Protein AF-G4U2H9-F1 (afdb_monomer_lite)

Secondary structure (DSSP, 8-state):
--B-TTT--B-S------SSHHHHHHHHHHTTTSEETTEE------S---TTTTB--STTSS-HHHHT--S-BGGGTBS-HHHHHHHHHHHHHHHHHHHHHHHTSTT-S----SGGG---S------PPPS--S--

InterPro domains:
  IPR012677 Nucleotide-binding alpha-beta plait domain superfamily [G3DSA:3.30.70.330] (1-86)
  IPR027157 Nuclear cap-binding protein subunit 2 [PTHR18847] (1-101)
  IPR035979 RNA-binding domain superfamily [SSF54928] (3-80)

pLDDT: mean 82.71, std 19.64, range [39.31, 98.31]

Sequence (136 aa):
MGLDRNTRTPCGFCFVEYYSHAEALACMKYISGTKLDERIIRCDLDAGYKDGRQFGRGRSGGQVRDEHRQDYDAGRGGWGAQAQIQQENERRKNREQLYSDAQDVPGAVAGGGGDWKEGTGEQSRKRQRSPDDEGG

Foldseek 3Di:
DAAFQPPRHDQPDDDDDDPDPVVLVVCQVPVQQDDDPNDRHHDDDDPDDDPPPSWAPPPRRHPVVQQPAQAFDVVRVGHRVVVVVVVVVVVVVVVVVVVVVLVPDVPSPPPVPPPVPDDDDDDPPDVDDDPPPDDD

Structure (mmCIF, N/CA/C/O backbone):
data_AF-G4U2H9-F1
#
_entry.id   AF-G4U2H9-F1
#
loop_
_atom_site.group_PDB
_atom_site.id
_atom_site.type_symbol
_atom_site.label_atom_id
_atom_site.label_alt_id
_atom_site.label_comp_id
_atom_site.label_asym_id
_atom_site.label_entity_id
_atom_site.label_seq_id
_atom_site.pdbx_PDB_ins_code
_atom_site.Cartn_x
_atom_site.Cartn_y
_atom_site.Cartn_z
_atom_site.occupancy
_atom_site.B_iso_or_equiv
_atom_site.auth_seq_id
_atom_site.auth_comp_id
_atom_site.auth_asym_id
_atom_site.auth_atom_id
_atom_site.pdbx_PDB_model_num
ATOM 1 N N . MET A 1 1 ? -11.464 -2.487 -2.035 1.00 88.94 1 MET A N 1
ATOM 2 C CA . MET A 1 1 ? -10.010 -2.786 -2.085 1.00 88.94 1 MET A CA 1
ATOM 3 C C . MET A 1 1 ? -9.281 -1.678 -2.835 1.00 88.94 1 MET A C 1
ATOM 5 O O . MET A 1 1 ? -9.924 -1.006 -3.631 1.00 88.94 1 MET A O 1
ATOM 9 N N . GLY A 1 2 ? -7.990 -1.468 -2.568 1.00 95.88 2 GLY A N 1
ATOM 10 C CA . GLY A 1 2 ? -7.148 -0.516 -3.296 1.00 95.88 2 GLY A CA 1
ATOM 11 C C . GLY A 1 2 ? -6.585 -1.132 -4.578 1.00 95.88 2 GLY A C 1
ATOM 12 O O . GLY A 1 2 ? -6.079 -2.255 -4.560 1.00 95.88 2 GLY A O 1
ATOM 13 N N . LEU A 1 3 ? -6.690 -0.412 -5.689 1.00 97.38 3 LEU A N 1
ATOM 14 C CA . LEU A 1 3 ? -6.433 -0.889 -7.046 1.00 97.38 3 LEU A CA 1
ATOM 15 C C . LEU A 1 3 ? -5.411 -0.009 -7.759 1.00 97.38 3 LEU A C 1
ATOM 17 O O . LEU A 1 3 ? -5.349 1.195 -7.535 1.00 97.38 3 LEU A O 1
ATOM 21 N N . ASP A 1 4 ? -4.635 -0.600 -8.652 1.00 96.62 4 ASP A N 1
ATOM 22 C CA . ASP A 1 4 ? -3.834 0.138 -9.618 1.00 96.62 4 ASP A CA 1
ATOM 23 C C . ASP A 1 4 ? -4.758 0.928 -10.560 1.00 96.62 4 ASP A C 1
ATOM 25 O O . ASP A 1 4 ? -5.770 0.408 -11.042 1.00 96.62 4 ASP A O 1
ATOM 29 N N . ARG A 1 5 ? -4.434 2.200 -10.814 1.00 97.19 5 ARG A N 1
ATOM 30 C CA . ARG A 1 5 ? -5.244 3.080 -11.672 1.00 97.19 5 ARG A CA 1
ATOM 31 C C . ARG A 1 5 ? -5.350 2.583 -13.119 1.00 97.19 5 ARG A C 1
ATOM 33 O O . ARG A 1 5 ? -6.371 2.821 -13.764 1.00 97.19 5 ARG A O 1
ATOM 40 N N . ASN A 1 6 ? -4.306 1.938 -13.626 1.00 95.56 6 ASN A N 1
ATOM 41 C CA . ASN A 1 6 ? -4.155 1.558 -15.024 1.00 95.56 6 ASN A CA 1
ATOM 42 C C . ASN A 1 6 ? -4.640 0.125 -15.254 1.0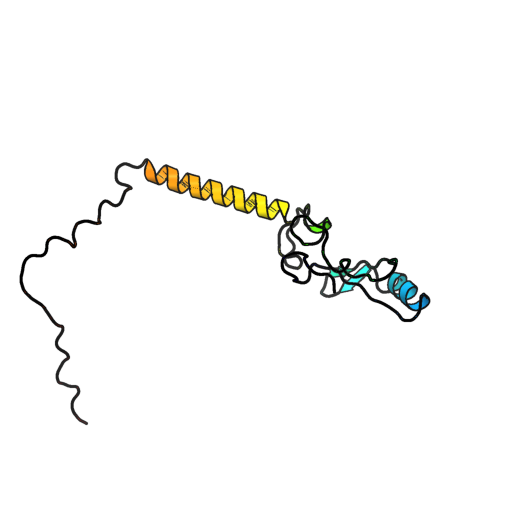0 95.56 6 ASN A C 1
ATOM 44 O O . ASN A 1 6 ? -5.495 -0.110 -16.106 1.00 95.56 6 ASN A O 1
ATOM 48 N N . THR A 1 7 ? -4.129 -0.831 -14.477 1.00 95.25 7 THR A N 1
ATOM 49 C CA . THR A 1 7 ? -4.422 -2.263 -14.668 1.00 95.25 7 THR A CA 1
ATOM 50 C C . THR A 1 7 ? -5.645 -2.736 -13.890 1.00 95.25 7 THR A C 1
ATOM 52 O O . THR A 1 7 ? -6.150 -3.827 -14.150 1.00 95.25 7 THR A O 1
ATOM 55 N N . ARG A 1 8 ? -6.133 -1.938 -12.928 1.00 95.50 8 ARG A N 1
ATOM 56 C CA . ARG A 1 8 ? -7.226 -2.297 -12.006 1.00 95.50 8 ARG A CA 1
ATOM 57 C C . ARG A 1 8 ? -6.952 -3.563 -11.184 1.00 95.50 8 ARG A C 1
ATOM 59 O O . ARG A 1 8 ? -7.885 -4.177 -10.672 1.00 95.50 8 ARG A O 1
ATOM 66 N N . THR A 1 9 ? -5.687 -3.943 -11.017 1.00 95.50 9 THR A N 1
ATOM 67 C CA . THR A 1 9 ? -5.276 -5.051 -10.142 1.00 95.50 9 THR A CA 1
ATOM 68 C C . THR A 1 9 ? -5.064 -4.561 -8.706 1.00 95.50 9 THR A C 1
ATOM 70 O O . THR A 1 9 ? -4.777 -3.380 -8.511 1.00 95.50 9 THR A O 1
ATOM 73 N N . PRO A 1 10 ? -5.174 -5.418 -7.674 1.00 96.25 10 PRO A N 1
ATOM 74 C CA . PRO A 1 10 ? -4.866 -5.025 -6.297 1.00 96.25 10 PRO A CA 1
ATOM 75 C C . PRO A 1 10 ? -3.449 -4.448 -6.162 1.00 96.25 10 PRO A C 1
ATOM 77 O O . PRO A 1 10 ? -2.504 -5.017 -6.701 1.00 96.25 10 PRO A O 1
ATOM 80 N N . CYS A 1 11 ? -3.290 -3.337 -5.433 1.00 95.19 11 CYS A N 1
ATOM 81 C CA . CYS A 1 11 ? -1.994 -2.649 -5.287 1.00 95.19 11 CYS A CA 1
ATOM 82 C C . CYS A 1 11 ? -1.574 -2.411 -3.822 1.00 95.19 11 CYS A C 1
ATOM 84 O O . CYS A 1 11 ? -0.980 -1.393 -3.481 1.00 95.19 11 CYS A O 1
ATOM 86 N N . GLY A 1 12 ? -1.889 -3.348 -2.922 1.00 95.06 12 GLY A N 1
ATOM 87 C CA . GLY A 1 12 ? -1.282 -3.375 -1.583 1.00 95.06 12 GLY A CA 1
ATOM 88 C C . GLY A 1 12 ? -1.867 -2.400 -0.552 1.00 95.06 12 GLY A C 1
ATOM 89 O O . GLY A 1 12 ? -1.187 -2.064 0.419 1.00 95.06 12 GLY A O 1
ATOM 90 N N . PHE A 1 13 ? -3.118 -1.958 -0.729 1.00 97.00 13 PHE A N 1
ATOM 91 C CA . PHE A 1 13 ? -3.925 -1.350 0.338 1.00 97.00 13 PHE A CA 1
ATOM 92 C C . PHE A 1 13 ? -5.412 -1.657 0.192 1.00 97.00 13 PHE A C 1
ATOM 94 O O . PHE A 1 13 ? -5.877 -2.150 -0.835 1.00 97.00 13 PHE A O 1
ATOM 101 N N . CYS A 1 14 ? -6.181 -1.324 1.223 1.00 96.94 14 CYS A N 1
ATOM 102 C CA . CYS A 1 14 ? -7.634 -1.345 1.192 1.00 96.94 14 CYS A CA 1
ATOM 103 C C . CYS A 1 14 ? -8.212 -0.273 2.124 1.00 96.94 14 CYS A C 1
ATOM 105 O O . CYS A 1 14 ? -7.484 0.357 2.887 1.00 96.94 14 CYS A O 1
ATOM 107 N N . PHE A 1 15 ? -9.525 -0.081 2.029 1.00 96.75 15 PHE A N 1
ATOM 108 C CA . PHE A 1 15 ? -10.318 0.633 3.021 1.00 96.75 15 PHE A CA 1
ATOM 109 C C . PHE A 1 15 ? -11.170 -0.396 3.755 1.00 96.75 15 PHE A C 1
ATOM 111 O O . PHE A 1 15 ? -11.679 -1.323 3.118 1.00 96.75 15 PHE A O 1
ATOM 118 N N . VAL A 1 16 ? -11.316 -0.215 5.064 1.00 96.88 16 VAL A N 1
ATOM 119 C CA . VAL A 1 16 ? -12.201 -1.002 5.922 1.00 96.88 16 VAL A CA 1
ATOM 120 C C . VAL A 1 16 ? -13.092 -0.011 6.655 1.00 96.88 16 VAL A C 1
ATOM 122 O O . VAL A 1 16 ? -12.589 0.911 7.294 1.00 96.88 16 VAL A O 1
ATOM 125 N N . GLU A 1 17 ? -14.401 -0.177 6.518 1.00 96.56 17 GLU A N 1
ATOM 126 C CA . GLU A 1 17 ? -15.402 0.669 7.161 1.00 96.56 17 GLU A CA 1
ATOM 127 C C . GLU A 1 17 ? -16.068 -0.124 8.286 1.00 96.56 17 GLU A C 1
ATOM 129 O O . GLU A 1 17 ? -16.531 -1.245 8.077 1.00 96.56 17 GLU A O 1
ATOM 134 N N . TYR A 1 18 ? -16.065 0.454 9.484 1.00 97.56 18 TYR A N 1
ATOM 135 C CA . TYR A 1 18 ? -16.733 -0.092 10.662 1.00 97.56 18 TYR A CA 1
ATOM 136 C C . TYR A 1 18 ? -18.009 0.702 10.935 1.00 97.56 18 TYR A C 1
ATOM 138 O O . TYR A 1 18 ? -18.092 1.881 10.592 1.00 97.56 18 TYR A O 1
ATOM 146 N N . TYR A 1 19 ? -18.983 0.075 11.596 1.00 97.50 19 TYR A N 1
ATOM 147 C CA . TYR A 1 19 ? -20.238 0.739 11.951 1.00 97.50 19 TYR A CA 1
ATOM 148 C C . TYR A 1 19 ? -20.036 1.823 13.011 1.00 97.50 19 TYR A C 1
ATOM 150 O O . TYR A 1 19 ? -20.709 2.853 12.979 1.00 97.50 19 TYR A O 1
ATOM 158 N N . SER A 1 20 ? -19.112 1.608 13.950 1.00 97.69 20 SER A N 1
ATOM 159 C CA . SER A 1 20 ? -18.827 2.559 15.020 1.00 97.69 20 SER A CA 1
ATOM 160 C C . SER A 1 20 ? -17.386 3.067 14.994 1.00 97.69 20 SER A C 1
ATOM 162 O O . SER A 1 20 ? -16.433 2.362 14.655 1.00 97.69 20 SER A O 1
ATOM 164 N N . HIS A 1 21 ? -17.204 4.310 15.443 1.00 95.88 21 HIS A N 1
ATOM 165 C CA . HIS A 1 21 ? -15.871 4.893 15.599 1.00 95.88 21 HIS A CA 1
ATOM 166 C C . HIS A 1 21 ? -15.015 4.128 16.625 1.00 95.88 21 HIS A C 1
ATOM 168 O O . HIS A 1 21 ? -13.804 4.001 16.454 1.00 95.88 21 HIS A O 1
ATOM 174 N N . ALA A 1 22 ? -15.642 3.571 17.667 1.00 98.06 22 ALA A N 1
ATOM 175 C CA . ALA A 1 22 ? -14.957 2.788 18.691 1.00 98.06 22 ALA A CA 1
ATOM 176 C C . ALA A 1 22 ? -14.301 1.519 18.115 1.00 98.06 22 ALA A C 1
ATOM 178 O O . ALA A 1 22 ? -13.170 1.199 18.480 1.00 98.06 22 ALA A O 1
ATOM 179 N N . GLU A 1 23 ? -14.961 0.835 17.177 1.00 97.56 23 GLU A N 1
ATOM 180 C CA . GLU A 1 23 ? -14.396 -0.331 16.481 1.00 97.56 23 GLU A CA 1
ATOM 181 C C . GLU A 1 23 ? -13.209 0.056 15.590 1.00 97.56 23 GLU A C 1
ATOM 183 O O . GLU A 1 23 ? -12.186 -0.631 15.591 1.00 97.56 23 GLU A O 1
ATOM 188 N N . ALA A 1 24 ? -13.292 1.192 14.888 1.00 96.94 24 ALA A N 1
ATOM 189 C CA . ALA A 1 24 ? -12.175 1.700 14.091 1.00 96.94 24 ALA A CA 1
ATOM 190 C C . ALA A 1 24 ? -10.946 2.017 14.967 1.00 96.94 24 ALA A C 1
ATOM 192 O O . ALA A 1 24 ? -9.818 1.663 14.615 1.00 96.94 24 ALA A O 1
ATOM 193 N N . LEU A 1 25 ? -11.152 2.616 16.147 1.00 97.50 25 LEU A N 1
ATOM 194 C CA . LEU A 1 25 ? -10.084 2.847 17.128 1.00 97.50 25 LEU A CA 1
ATOM 195 C C . LEU A 1 25 ? -9.518 1.539 17.697 1.00 97.50 25 LEU A C 1
ATOM 197 O O . LEU A 1 25 ? -8.308 1.428 17.903 1.00 97.50 25 LEU A O 1
ATOM 201 N N . ALA A 1 26 ? -10.363 0.532 17.926 1.00 97.69 26 ALA A N 1
ATOM 202 C CA . ALA A 1 26 ? -9.909 -0.789 18.349 1.00 97.69 26 ALA A CA 1
ATOM 203 C C . ALA A 1 26 ? -9.032 -1.452 17.273 1.00 97.69 26 ALA A C 1
ATOM 205 O O . ALA A 1 26 ? -7.975 -1.991 17.599 1.00 97.69 26 ALA A O 1
ATOM 206 N N . CYS A 1 27 ? -9.400 -1.344 15.992 1.00 97.44 27 CYS A N 1
ATOM 207 C CA . CYS A 1 27 ? -8.585 -1.831 14.876 1.00 97.44 27 CYS A CA 1
ATOM 208 C C . CYS A 1 27 ? -7.200 -1.161 14.852 1.00 97.44 27 CYS A C 1
ATOM 210 O O . CYS A 1 27 ? -6.174 -1.844 14.809 1.00 97.44 27 CYS A O 1
ATOM 212 N N . MET A 1 28 ? -7.150 0.166 15.008 1.00 96.50 28 MET A N 1
ATOM 213 C CA . MET A 1 28 ? -5.888 0.909 15.122 1.00 96.50 28 MET A CA 1
ATOM 214 C C . MET A 1 28 ? -5.002 0.404 16.268 1.00 96.50 28 MET A C 1
ATOM 216 O O . MET A 1 28 ? -3.787 0.324 16.105 1.00 96.50 28 MET A O 1
ATOM 220 N N . LYS A 1 29 ? -5.598 0.067 17.418 1.00 97.31 29 LYS A N 1
ATOM 221 C CA . LYS A 1 29 ? -4.870 -0.341 18.626 1.00 97.31 29 LYS A CA 1
ATOM 222 C C . LYS A 1 29 ? -4.407 -1.798 18.605 1.00 97.31 29 LYS A C 1
ATOM 224 O O . LYS A 1 29 ? -3.330 -2.088 19.115 1.00 97.31 29 LYS A O 1
ATOM 229 N N . TYR A 1 30 ? -5.235 -2.704 18.090 1.00 97.75 30 TYR A N 1
ATOM 230 C CA . TYR A 1 30 ? -5.035 -4.147 18.255 1.00 97.75 30 TYR A CA 1
ATOM 231 C C . TYR A 1 30 ? -4.661 -4.877 16.963 1.00 97.75 30 TYR A C 1
ATOM 233 O O . TYR A 1 30 ? -4.073 -5.950 17.039 1.00 97.75 30 TYR A O 1
ATOM 241 N N . ILE A 1 31 ? -4.990 -4.322 15.792 1.00 97.81 31 ILE A N 1
ATOM 242 C CA . ILE A 1 31 ? -4.740 -4.960 14.490 1.00 97.81 31 ILE A CA 1
ATOM 243 C C . ILE A 1 31 ? -3.551 -4.318 13.770 1.00 97.81 31 ILE A C 1
ATOM 245 O O . ILE A 1 31 ? -2.763 -5.021 13.135 1.00 97.81 31 ILE A O 1
ATOM 249 N N . SER A 1 32 ? -3.371 -2.999 13.883 1.00 97.50 32 SER A N 1
ATOM 250 C CA . SER A 1 32 ? -2.198 -2.328 13.312 1.00 97.50 32 SER A CA 1
ATOM 251 C C . SER A 1 32 ? -0.907 -2.899 13.910 1.00 97.50 32 SER A C 1
ATOM 253 O O . SER A 1 32 ? -0.796 -3.069 15.121 1.00 97.50 32 SER A O 1
ATOM 255 N N . GLY A 1 33 ? 0.073 -3.219 13.065 1.00 97.00 33 GLY A N 1
ATOM 256 C CA . GLY A 1 33 ? 1.325 -3.858 13.478 1.00 97.00 33 GLY A CA 1
ATOM 257 C C . GLY A 1 33 ? 1.265 -5.385 13.594 1.00 97.00 33 GLY A C 1
ATOM 258 O O . GLY A 1 33 ? 2.302 -6.006 13.823 1.00 97.00 33 GLY A O 1
ATOM 259 N N . THR A 1 34 ? 0.100 -6.012 13.405 1.00 98.31 34 THR A N 1
ATOM 260 C CA . THR A 1 34 ? -0.009 -7.478 13.322 1.00 98.31 34 THR A CA 1
ATOM 261 C C . THR A 1 34 ? 0.335 -7.995 11.922 1.00 98.31 34 THR A C 1
ATOM 263 O O . THR A 1 34 ? 0.536 -7.217 10.984 1.00 98.31 34 THR A O 1
ATOM 266 N N . LYS A 1 35 ? 0.440 -9.322 11.781 1.00 97.50 35 LYS A N 1
ATOM 267 C CA . LYS A 1 35 ? 0.719 -9.984 10.505 1.00 97.50 35 LYS A CA 1
ATOM 268 C C . LYS A 1 35 ? -0.565 -10.361 9.766 1.00 97.50 35 LYS A C 1
ATOM 270 O O . LYS A 1 35 ? -1.450 -10.980 10.346 1.00 97.50 35 LYS A O 1
ATOM 275 N N . LEU A 1 36 ? -0.588 -10.084 8.467 1.00 96.19 36 LEU A N 1
ATOM 276 C CA . LEU A 1 36 ? -1.535 -10.625 7.494 1.00 96.19 36 LEU A CA 1
ATOM 277 C C . LEU A 1 36 ? -0.730 -11.158 6.305 1.00 96.19 36 LEU A C 1
ATOM 279 O O . LEU A 1 36 ? 0.098 -10.426 5.765 1.00 96.19 36 LEU A O 1
ATOM 283 N N . ASP A 1 37 ? -0.928 -12.425 5.939 1.00 95.56 37 ASP A N 1
ATOM 284 C CA . ASP A 1 37 ? -0.136 -13.130 4.915 1.00 95.56 37 ASP A CA 1
ATOM 285 C C . ASP A 1 37 ? 1.383 -12.970 5.114 1.00 95.56 37 ASP A C 1
ATOM 287 O O . ASP A 1 37 ? 2.122 -12.634 4.192 1.00 95.56 37 ASP A O 1
ATOM 291 N N . GLU A 1 38 ? 1.850 -13.153 6.355 1.00 95.56 38 GLU A N 1
ATOM 292 C CA . GLU A 1 38 ? 3.245 -12.957 6.787 1.00 95.56 38 GLU A CA 1
ATOM 293 C C . GLU A 1 38 ?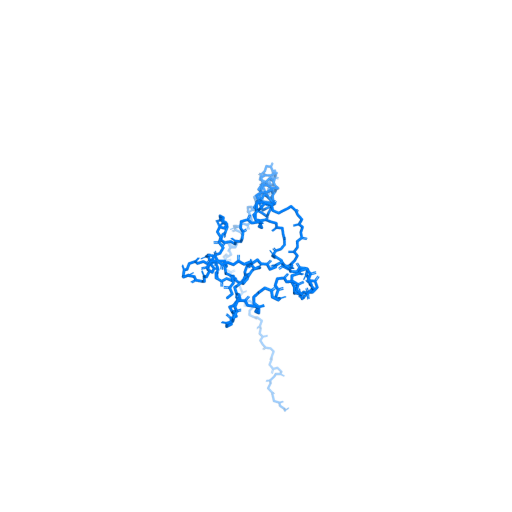 3.792 -11.524 6.705 1.00 95.56 38 GLU A C 1
ATOM 295 O O . GLU A 1 38 ? 4.977 -11.285 6.952 1.00 95.56 38 GLU A O 1
ATOM 300 N N . ARG A 1 39 ? 2.935 -10.533 6.446 1.00 94.50 39 ARG A N 1
ATOM 301 C CA . ARG A 1 39 ? 3.333 -9.129 6.314 1.00 94.50 39 ARG A CA 1
ATOM 302 C C . ARG A 1 39 ? 2.786 -8.297 7.452 1.00 94.50 39 ARG A C 1
ATOM 304 O O . ARG A 1 39 ? 1.609 -8.382 7.780 1.00 94.50 39 ARG A O 1
ATOM 311 N N . ILE A 1 40 ? 3.630 -7.436 8.011 1.00 96.38 40 ILE A N 1
ATOM 312 C CA . ILE A 1 40 ? 3.185 -6.457 9.001 1.00 96.38 40 ILE A CA 1
ATOM 313 C C . ILE A 1 40 ? 2.318 -5.410 8.304 1.00 96.38 40 ILE A C 1
ATOM 315 O O . ILE A 1 40 ? 2.790 -4.700 7.410 1.00 96.38 40 ILE A O 1
ATOM 319 N N . ILE A 1 41 ? 1.051 -5.321 8.705 1.00 97.06 41 ILE A N 1
ATOM 320 C CA . ILE A 1 41 ? 0.115 -4.327 8.177 1.00 97.06 41 ILE A CA 1
ATOM 321 C C . ILE A 1 41 ? 0.113 -3.071 9.042 1.00 97.06 41 ILE A C 1
ATOM 323 O O . ILE A 1 41 ? 0.351 -3.113 10.247 1.00 97.06 41 ILE A O 1
ATOM 327 N N . ARG A 1 42 ? -0.185 -1.934 8.416 1.00 97.31 42 ARG A N 1
ATOM 328 C CA . 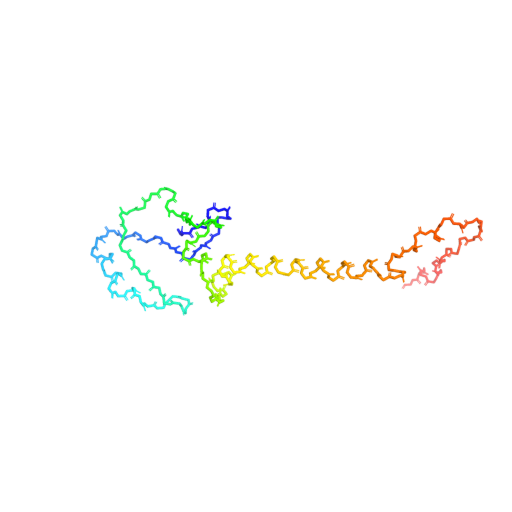ARG A 1 42 ? -0.418 -0.662 9.098 1.00 97.31 42 ARG A CA 1
ATOM 329 C C . ARG A 1 42 ? -1.841 -0.215 8.807 1.00 97.31 42 ARG A C 1
ATOM 331 O O . ARG A 1 42 ? -2.235 -0.154 7.645 1.00 97.31 42 ARG A O 1
ATOM 338 N N . CYS A 1 43 ? -2.568 0.129 9.858 1.00 97.25 43 CYS A N 1
ATOM 339 C CA . CYS A 1 43 ? -3.873 0.765 9.767 1.00 97.25 43 CYS A CA 1
ATOM 340 C C . CYS A 1 43 ? -3.729 2.258 10.076 1.00 97.25 43 CYS A C 1
ATOM 342 O O . CYS A 1 43 ? -2.922 2.631 10.927 1.00 97.25 43 CYS A O 1
ATOM 344 N N . ASP A 1 44 ? -4.526 3.086 9.401 1.00 96.69 44 ASP A N 1
ATOM 345 C CA . ASP A 1 44 ? -4.676 4.515 9.675 1.00 96.69 44 ASP A CA 1
ATOM 346 C C . ASP A 1 44 ? -6.155 4.901 9.610 1.00 96.69 44 ASP A C 1
ATOM 348 O O . ASP A 1 44 ? -6.922 4.310 8.846 1.00 96.69 44 ASP A O 1
ATOM 352 N N . LEU A 1 45 ? -6.544 5.914 10.389 1.00 96.25 45 LEU A N 1
ATOM 353 C CA . LEU A 1 45 ? -7.859 6.531 10.256 1.00 96.25 45 LEU A CA 1
ATOM 354 C C . LEU A 1 45 ? -7.913 7.381 8.991 1.00 96.25 45 LEU A C 1
ATOM 356 O O . LEU A 1 45 ? -6.959 8.074 8.637 1.00 96.25 45 LEU A O 1
ATOM 360 N N . ASP A 1 46 ? -9.067 7.356 8.345 1.00 96.25 46 ASP A N 1
ATOM 361 C CA . ASP A 1 46 ? -9.292 8.028 7.082 1.00 96.25 46 ASP A CA 1
ATOM 362 C C . ASP A 1 46 ? -10.600 8.826 7.113 1.00 96.25 46 ASP A C 1
ATOM 364 O O . ASP A 1 46 ? -11.544 8.462 7.809 1.00 96.25 46 ASP A O 1
ATOM 368 N N . ALA A 1 47 ? -10.666 9.915 6.343 1.00 93.56 47 ALA A N 1
ATOM 369 C CA . ALA A 1 47 ? -11.814 10.827 6.324 1.00 93.56 47 ALA A CA 1
ATOM 370 C C . ALA A 1 47 ? -13.085 10.245 5.660 1.00 93.56 47 ALA A C 1
ATOM 372 O O . ALA A 1 47 ? -14.087 10.949 5.549 1.00 93.56 47 ALA A O 1
ATOM 373 N N . GLY A 1 48 ? -13.040 8.993 5.193 1.00 93.31 48 GLY A N 1
ATOM 374 C CA . GLY A 1 48 ? -14.173 8.279 4.608 1.00 93.31 48 GLY A CA 1
ATOM 375 C C . GLY A 1 48 ? -14.024 8.042 3.107 1.00 93.31 48 GLY A C 1
ATOM 376 O O . GLY A 1 48 ? -13.424 8.838 2.371 1.00 93.31 48 GLY A O 1
ATOM 377 N N . TYR A 1 49 ? -14.559 6.915 2.639 1.00 94.44 49 TYR A N 1
ATOM 378 C CA . TYR A 1 49 ? -14.429 6.489 1.249 1.00 94.44 49 TYR A CA 1
ATOM 379 C C . TYR A 1 49 ? -15.125 7.458 0.280 1.00 94.44 49 TYR A C 1
ATOM 381 O O . TYR A 1 49 ? -16.208 7.976 0.543 1.00 94.44 49 TYR A O 1
ATOM 389 N N . LYS A 1 50 ? -14.479 7.699 -0.863 1.00 95.94 50 LYS A N 1
ATOM 390 C CA . LYS A 1 50 ? -15.039 8.422 -2.010 1.00 95.94 50 LYS A CA 1
ATOM 391 C C . LYS A 1 50 ? -14.531 7.769 -3.283 1.00 95.94 50 LYS A C 1
ATOM 393 O O . LYS A 1 50 ? -13.396 7.281 -3.303 1.00 95.94 50 LYS A O 1
ATOM 398 N N . ASP A 1 51 ? -15.339 7.815 -4.335 1.00 96.12 51 ASP A N 1
ATOM 399 C CA . ASP A 1 51 ? -14.923 7.289 -5.628 1.00 96.12 51 ASP A CA 1
ATOM 400 C C . ASP A 1 51 ? -13.637 7.976 -6.118 1.00 96.12 51 ASP A C 1
ATOM 402 O O . ASP A 1 51 ? -13.353 9.140 -5.818 1.00 96.12 51 ASP A O 1
ATOM 406 N N . GLY A 1 52 ? -12.796 7.200 -6.789 1.00 95.75 52 GLY A N 1
ATOM 407 C CA . GLY A 1 52 ? -11.439 7.572 -7.169 1.00 95.75 52 GLY A CA 1
ATOM 408 C C . GLY A 1 52 ? -10.382 7.333 -6.084 1.00 95.75 52 GLY A C 1
ATOM 409 O O . GLY A 1 52 ? -9.215 7.135 -6.421 1.00 95.75 52 GLY A O 1
ATOM 410 N N . ARG A 1 53 ? -10.737 7.281 -4.789 1.00 96.56 53 ARG A N 1
ATOM 411 C CA . ARG A 1 53 ? -9.751 7.048 -3.708 1.00 96.56 53 ARG A CA 1
ATOM 412 C C . ARG A 1 53 ? -9.270 5.602 -3.632 1.00 96.56 53 ARG A C 1
ATOM 414 O O . ARG A 1 53 ? -8.225 5.361 -3.031 1.00 96.56 53 ARG A O 1
ATOM 421 N N . GLN A 1 54 ? -9.993 4.668 -4.253 1.00 96.56 54 GLN A N 1
ATOM 422 C CA . GLN A 1 54 ? -9.560 3.282 -4.418 1.00 96.56 54 GLN A CA 1
ATOM 423 C C . GLN A 1 54 ? -8.333 3.149 -5.316 1.00 96.56 54 GLN A C 1
ATOM 425 O O . GLN A 1 54 ? -7.651 2.138 -5.211 1.00 96.56 54 GLN A O 1
ATOM 430 N N . PHE A 1 55 ? -8.040 4.122 -6.184 1.00 97.81 55 PHE A N 1
ATOM 431 C CA . PHE A 1 55 ? -6.928 4.003 -7.118 1.00 97.81 55 PHE A CA 1
ATOM 432 C C . PHE A 1 55 ? -5.609 4.493 -6.517 1.00 97.81 55 PHE A C 1
ATOM 434 O O . PHE A 1 55 ? -5.550 5.514 -5.822 1.00 97.81 55 PHE A O 1
ATOM 441 N N . GLY A 1 56 ? -4.537 3.764 -6.817 1.00 96.94 56 GLY A N 1
ATOM 442 C CA . GLY A 1 56 ? -3.169 4.194 -6.593 1.00 96.94 56 GLY A CA 1
ATOM 443 C C . GLY A 1 56 ? -2.891 5.544 -7.260 1.00 96.94 56 GLY A C 1
ATOM 444 O O . GLY A 1 56 ? -3.462 5.897 -8.293 1.00 96.94 56 GLY A O 1
ATOM 445 N N . ARG A 1 57 ? -2.041 6.345 -6.613 1.00 97.12 57 ARG A N 1
ATOM 446 C CA . ARG A 1 57 ? -1.684 7.704 -7.059 1.00 97.12 57 ARG A CA 1
ATOM 447 C C . ARG A 1 57 ? -0.293 7.776 -7.677 1.00 97.12 57 ARG A C 1
ATOM 449 O O . ARG A 1 57 ? 0.158 8.867 -8.014 1.00 97.12 57 ARG A O 1
ATOM 456 N N . GLY A 1 58 ? 0.388 6.639 -7.773 1.00 95.75 58 GLY A N 1
ATOM 457 C CA . GLY A 1 58 ? 1.708 6.583 -8.355 1.00 95.75 58 GLY A CA 1
ATOM 458 C C . GLY A 1 58 ? 1.678 6.789 -9.866 1.00 95.75 58 GLY A C 1
ATOM 459 O O . GLY A 1 58 ? 0.681 6.492 -10.525 1.00 95.75 58 GLY A O 1
ATOM 460 N N . ARG A 1 59 ? 2.780 7.279 -10.435 1.00 95.00 59 ARG A N 1
ATOM 461 C CA . ARG A 1 59 ? 2.950 7.509 -11.877 1.00 95.00 59 ARG A CA 1
ATOM 462 C C . ARG A 1 59 ? 2.738 6.240 -12.699 1.00 95.00 59 ARG A C 1
ATOM 464 O O . ARG A 1 59 ? 2.154 6.315 -13.774 1.00 95.00 59 ARG A O 1
ATOM 471 N N . SER A 1 60 ? 3.169 5.089 -12.182 1.00 93.56 60 SER A N 1
ATOM 472 C CA . SER A 1 60 ? 2.957 3.777 -12.807 1.00 93.56 60 SER A CA 1
ATOM 473 C C . SER A 1 60 ? 1.528 3.238 -12.657 1.00 93.56 60 SER A C 1
ATOM 475 O O . SER A 1 60 ? 1.188 2.262 -13.317 1.00 93.56 60 SER A O 1
ATOM 477 N N . GLY A 1 61 ? 0.687 3.880 -11.836 1.00 95.50 61 GLY A N 1
ATOM 478 C CA . GLY A 1 61 ? -0.687 3.471 -11.523 1.00 95.50 61 GLY A CA 1
ATOM 479 C C . GLY A 1 61 ? -0.867 2.955 -10.092 1.00 95.50 61 GLY A C 1
ATOM 480 O O . GLY A 1 61 ? -1.935 3.148 -9.505 1.00 95.50 61 GLY A O 1
ATOM 481 N N . GLY A 1 62 ? 0.176 2.358 -9.512 1.00 95.88 62 GLY A N 1
ATOM 482 C CA . GLY A 1 62 ? 0.153 1.743 -8.184 1.00 95.88 62 GLY A CA 1
ATOM 483 C C . GLY A 1 62 ? 0.284 2.738 -7.026 1.00 95.88 62 GLY A C 1
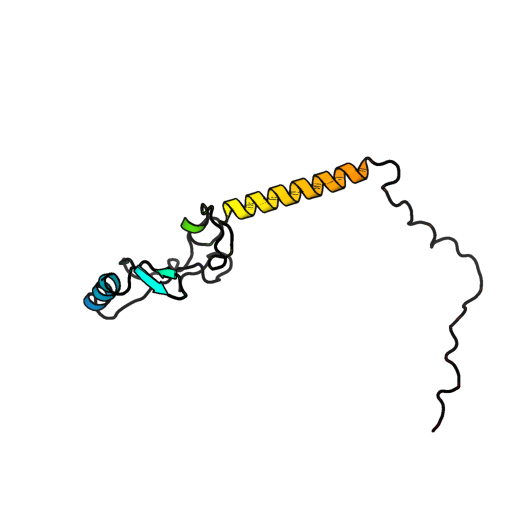ATOM 484 O O . GLY A 1 62 ? -0.035 3.926 -7.129 1.00 95.88 62 GLY A O 1
ATOM 485 N N . GLN A 1 63 ? 0.757 2.265 -5.872 1.00 95.75 63 GLN A N 1
ATOM 486 C CA . GLN A 1 63 ? 1.041 3.144 -4.736 1.00 95.75 63 GLN A CA 1
ATOM 487 C C . GLN A 1 63 ? 2.282 4.005 -4.986 1.00 95.75 63 GLN A C 1
ATOM 489 O O . GLN A 1 63 ? 3.316 3.503 -5.412 1.00 95.75 63 GLN A O 1
ATOM 494 N N . VAL A 1 64 ? 2.222 5.282 -4.594 1.00 95.50 64 VAL A N 1
ATOM 495 C CA . VAL A 1 64 ? 3.369 6.216 -4.658 1.00 95.50 64 VAL A CA 1
ATOM 496 C C . VAL A 1 64 ? 4.582 5.675 -3.889 1.00 95.50 64 VAL A C 1
ATOM 498 O O . VAL A 1 64 ? 5.725 5.859 -4.303 1.00 95.50 64 VAL A O 1
ATOM 501 N N . ARG A 1 65 ? 4.337 4.968 -2.777 1.00 93.06 65 ARG A N 1
ATOM 502 C CA . ARG A 1 65 ? 5.383 4.337 -1.962 1.00 93.06 65 ARG A CA 1
ATOM 503 C C . ARG A 1 65 ? 6.181 3.288 -2.743 1.00 93.06 65 ARG A C 1
ATOM 505 O O . ARG A 1 65 ? 7.384 3.180 -2.534 1.00 93.06 65 ARG A O 1
ATOM 512 N N . ASP A 1 66 ? 5.526 2.546 -3.630 1.00 93.75 66 ASP A N 1
ATOM 513 C CA . ASP A 1 66 ? 6.155 1.448 -4.368 1.00 93.75 66 ASP A CA 1
ATOM 514 C C . ASP A 1 66 ? 6.969 1.939 -5.579 1.00 93.75 66 ASP A C 1
ATOM 516 O O . ASP A 1 66 ? 7.767 1.183 -6.127 1.00 93.75 66 ASP A O 1
ATOM 520 N N . GLU A 1 67 ? 6.846 3.210 -5.982 1.00 93.25 67 GLU A N 1
ATOM 521 C CA . GLU A 1 67 ? 7.619 3.755 -7.109 1.00 93.25 67 GLU A CA 1
ATOM 522 C C . GLU A 1 67 ? 9.122 3.822 -6.841 1.00 93.25 67 GLU A C 1
ATOM 524 O O . GLU A 1 67 ? 9.918 3.471 -7.712 1.00 93.25 67 GLU A O 1
ATOM 529 N N . HIS A 1 68 ? 9.491 4.283 -5.645 1.00 92.25 68 HIS A N 1
ATOM 530 C CA . HIS A 1 68 ? 10.875 4.565 -5.250 1.00 92.25 68 HIS A CA 1
ATOM 531 C C . HIS A 1 68 ? 11.484 3.430 -4.415 1.00 92.25 68 HIS A C 1
ATOM 533 O O . HIS A 1 68 ? 12.543 3.594 -3.810 1.00 92.25 68 HIS A O 1
ATOM 539 N N . ARG A 1 69 ? 10.790 2.290 -4.329 1.00 94.12 69 ARG A N 1
ATOM 540 C CA . ARG A 1 69 ? 11.217 1.145 -3.530 1.00 94.12 69 ARG A CA 1
ATOM 541 C C . ARG A 1 69 ? 12.426 0.472 -4.179 1.00 94.12 69 ARG A C 1
ATOM 543 O O . ARG A 1 69 ? 12.386 0.132 -5.359 1.00 94.12 69 ARG A O 1
ATOM 550 N N . GLN A 1 70 ? 13.495 0.309 -3.406 1.00 92.25 70 GLN A N 1
ATOM 551 C CA . GLN A 1 70 ? 14.755 -0.256 -3.895 1.00 92.25 70 GLN A CA 1
ATOM 552 C C . GLN A 1 70 ? 14.892 -1.741 -3.587 1.00 92.25 70 GLN A C 1
ATOM 554 O O . GLN A 1 70 ? 15.632 -2.415 -4.278 1.00 92.25 70 GLN A O 1
ATOM 559 N N . ASP A 1 71 ? 14.202 -2.259 -2.575 1.00 93.69 71 ASP A N 1
ATOM 560 C CA . ASP A 1 71 ? 14.183 -3.682 -2.249 1.00 93.69 71 ASP A CA 1
ATOM 561 C C . ASP A 1 71 ? 13.296 -4.482 -3.215 1.00 93.69 71 ASP A C 1
ATOM 563 O O . ASP A 1 71 ? 12.310 -3.984 -3.766 1.00 93.69 71 ASP A O 1
ATOM 567 N N . TYR A 1 72 ? 13.639 -5.754 -3.404 1.00 93.62 72 TYR A N 1
ATOM 568 C CA . TYR A 1 72 ? 12.797 -6.706 -4.116 1.00 93.62 72 TYR A CA 1
ATOM 569 C C . TYR A 1 72 ? 11.756 -7.305 -3.160 1.00 93.62 72 TYR A C 1
ATOM 571 O O . TYR A 1 72 ? 12.112 -7.870 -2.129 1.00 93.62 72 TYR A O 1
ATOM 579 N N . ASP A 1 73 ? 10.474 -7.232 -3.524 1.00 93.94 73 ASP A N 1
ATOM 580 C CA . ASP A 1 73 ? 9.371 -7.857 -2.777 1.00 93.94 73 ASP A CA 1
ATOM 581 C C . ASP A 1 73 ? 8.401 -8.529 -3.749 1.00 93.94 73 ASP A C 1
ATOM 583 O O . ASP A 1 73 ? 7.631 -7.866 -4.452 1.00 93.94 73 ASP A O 1
ATOM 587 N N . ALA A 1 74 ? 8.417 -9.861 -3.771 1.00 93.50 74 ALA A N 1
ATOM 588 C CA . ALA A 1 74 ? 7.550 -10.657 -4.633 1.00 93.50 74 ALA A CA 1
ATOM 589 C C . ALA A 1 74 ? 6.054 -10.384 -4.382 1.00 93.50 74 ALA A C 1
ATOM 591 O O . ALA A 1 74 ? 5.271 -10.327 -5.328 1.00 93.50 74 ALA A O 1
ATOM 592 N N . GLY A 1 75 ? 5.659 -10.120 -3.131 1.00 92.06 75 GLY A N 1
ATOM 593 C CA . GLY A 1 75 ? 4.280 -9.801 -2.760 1.00 92.06 75 GLY A CA 1
ATOM 594 C C . GLY A 1 75 ? 3.829 -8.396 -3.176 1.00 92.06 75 GLY A C 1
ATOM 595 O O . GLY A 1 75 ? 2.692 -8.015 -2.901 1.00 92.06 75 GLY A O 1
ATOM 596 N N . ARG A 1 76 ? 4.709 -7.595 -3.792 1.00 93.12 76 ARG A N 1
ATOM 597 C CA . ARG A 1 76 ? 4.415 -6.271 -4.375 1.00 93.12 76 ARG A CA 1
ATOM 598 C C . ARG A 1 76 ? 4.808 -6.173 -5.852 1.00 93.12 76 ARG A C 1
ATOM 600 O O . ARG A 1 76 ? 5.008 -5.074 -6.356 1.00 93.12 76 ARG A O 1
ATOM 607 N N . GLY A 1 77 ? 4.930 -7.305 -6.546 1.00 91.75 77 GLY A N 1
ATOM 608 C CA . GLY A 1 77 ? 5.286 -7.329 -7.970 1.00 91.75 77 GLY A CA 1
ATOM 609 C C . GLY A 1 77 ? 6.791 -7.249 -8.260 1.00 91.75 77 GLY A C 1
ATOM 610 O O . GLY A 1 77 ? 7.171 -7.075 -9.413 1.00 91.75 77 GLY A O 1
ATOM 611 N N . GLY A 1 78 ? 7.651 -7.418 -7.249 1.00 94.44 78 GLY A N 1
ATOM 612 C CA . GLY A 1 78 ? 9.106 -7.468 -7.395 1.00 94.44 78 GLY A CA 1
ATOM 613 C C . GLY A 1 78 ? 9.798 -6.165 -7.001 1.00 94.44 78 GLY A C 1
ATOM 614 O O . GLY A 1 78 ? 9.621 -5.686 -5.878 1.00 94.44 78 GLY A O 1
ATOM 615 N N . TRP A 1 79 ? 10.635 -5.628 -7.891 1.00 94.50 79 TRP A N 1
ATOM 616 C CA . TRP A 1 79 ? 11.323 -4.344 -7.703 1.00 94.50 79 TRP A CA 1
ATOM 617 C C . TRP A 1 79 ? 10.341 -3.168 -7.781 1.00 94.50 79 TRP A C 1
ATOM 619 O O . TRP A 1 79 ? 9.292 -3.271 -8.416 1.00 94.50 79 TRP A O 1
ATOM 629 N N . GLY A 1 80 ? 10.683 -2.032 -7.164 1.00 93.06 80 GLY A N 1
ATOM 630 C CA . GLY A 1 80 ? 9.912 -0.800 -7.340 1.00 93.06 80 GLY A CA 1
ATOM 631 C C . GLY A 1 80 ? 9.883 -0.336 -8.799 1.00 93.06 80 GLY A C 1
ATOM 632 O O . GLY A 1 80 ? 10.783 -0.645 -9.583 1.00 93.06 80 GLY A O 1
ATOM 633 N N . ALA A 1 81 ? 8.855 0.430 -9.168 1.00 91.00 81 ALA A N 1
ATOM 634 C CA . ALA A 1 81 ? 8.581 0.755 -10.571 1.00 91.00 81 ALA A CA 1
ATOM 635 C C . ALA A 1 81 ? 9.764 1.446 -11.277 1.00 91.00 81 ALA A C 1
ATOM 637 O O . ALA A 1 81 ? 10.087 1.112 -12.415 1.00 91.00 81 ALA A O 1
ATOM 638 N N . GLN A 1 82 ? 10.451 2.379 -10.606 1.00 90.75 82 GLN A N 1
ATOM 639 C CA . GLN A 1 82 ? 11.613 3.059 -11.190 1.00 90.75 82 GLN A CA 1
ATOM 640 C C . GLN A 1 82 ? 12.800 2.112 -11.384 1.00 90.75 82 GLN A C 1
ATOM 642 O O . GLN A 1 82 ? 13.436 2.143 -12.436 1.00 90.75 82 GLN A O 1
ATOM 647 N N . ALA A 1 83 ? 13.072 1.251 -10.401 1.00 91.19 83 ALA A N 1
ATOM 648 C CA . ALA A 1 83 ? 14.141 0.261 -10.485 1.00 91.19 83 ALA A CA 1
ATOM 649 C C . ALA A 1 83 ? 13.867 -0.768 -11.596 1.00 91.19 83 ALA A C 1
ATOM 651 O O . ALA A 1 83 ? 14.771 -1.124 -12.348 1.00 91.19 83 ALA A O 1
ATOM 652 N N . GLN A 1 84 ? 12.609 -1.188 -11.758 1.00 91.06 84 GLN A N 1
ATOM 653 C CA . GLN A 1 84 ? 12.199 -2.097 -12.828 1.00 91.06 84 GLN A CA 1
ATOM 654 C C . GLN A 1 84 ? 12.407 -1.475 -14.218 1.00 91.06 84 GLN A C 1
ATOM 656 O O . GLN A 1 84 ? 12.993 -2.113 -15.091 1.00 91.06 84 GLN A O 1
ATOM 661 N N . ILE A 1 85 ? 12.007 -0.210 -14.405 1.00 90.56 85 ILE A N 1
ATOM 662 C CA . ILE A 1 85 ? 12.221 0.530 -15.661 1.00 90.56 85 ILE A CA 1
ATOM 663 C C . ILE A 1 85 ? 13.719 0.678 -15.966 1.00 90.56 85 ILE A C 1
ATOM 665 O O . ILE A 1 85 ? 14.136 0.537 -17.116 1.00 90.56 85 ILE A O 1
ATOM 669 N N . GLN A 1 86 ? 14.544 0.960 -14.954 1.00 90.25 86 GLN A N 1
ATOM 670 C CA . GLN A 1 86 ? 15.996 1.072 -15.124 1.00 90.25 86 GLN A CA 1
ATOM 671 C C . GLN A 1 86 ? 16.609 -0.254 -15.594 1.00 90.25 86 GLN A C 1
ATOM 673 O O . GLN A 1 86 ? 17.297 -0.264 -16.614 1.00 90.25 86 GLN A O 1
ATOM 678 N N . GLN A 1 87 ? 16.283 -1.370 -14.934 1.00 89.69 87 GLN A N 1
ATOM 679 C CA . GLN A 1 87 ? 16.770 -2.700 -15.323 1.00 89.69 87 GLN A CA 1
ATOM 680 C C . GLN A 1 87 ? 16.325 -3.097 -16.737 1.00 89.69 87 GLN A C 1
ATOM 682 O O . GLN A 1 87 ? 17.102 -3.677 -17.497 1.00 89.69 87 GLN A O 1
ATOM 687 N N . GLU A 1 88 ? 15.086 -2.782 -17.123 1.00 90.06 88 GLU A N 1
ATOM 688 C CA . GLU A 1 88 ? 14.591 -3.074 -18.471 1.00 90.06 88 GLU A CA 1
ATOM 689 C C . GLU A 1 88 ? 15.334 -2.259 -19.538 1.00 90.06 88 GLU A C 1
ATOM 691 O O . GLU A 1 88 ? 15.743 -2.808 -20.566 1.00 90.06 88 GLU A O 1
ATOM 696 N N . ASN A 1 89 ? 15.584 -0.975 -19.272 1.00 92.25 89 ASN A N 1
ATOM 697 C CA . ASN A 1 89 ? 16.359 -0.111 -20.160 1.00 92.25 89 ASN A CA 1
ATOM 698 C C . ASN A 1 89 ? 17.813 -0.581 -20.301 1.00 92.25 89 ASN A C 1
ATOM 700 O O . ASN A 1 89 ? 18.347 -0.586 -21.410 1.00 92.25 89 ASN A O 1
ATOM 704 N N . GLU A 1 90 ? 18.455 -0.996 -19.210 1.00 91.75 90 GLU A N 1
ATOM 705 C CA . GLU A 1 90 ? 19.808 -1.562 -19.239 1.00 91.75 90 GLU A CA 1
ATOM 706 C C . GLU A 1 90 ? 19.853 -2.870 -20.027 1.00 91.75 90 GLU A C 1
ATOM 708 O O . GLU A 1 90 ? 20.695 -3.036 -20.911 1.00 91.75 90 GLU A O 1
ATOM 713 N N . ARG A 1 91 ? 18.896 -3.774 -19.789 1.00 90.88 91 ARG A N 1
ATOM 714 C CA . ARG A 1 91 ? 18.783 -5.032 -20.535 1.00 90.88 91 ARG A CA 1
ATOM 715 C C . ARG A 1 91 ? 18.565 -4.786 -22.025 1.00 90.88 91 ARG A C 1
ATOM 717 O O . ARG A 1 91 ? 19.138 -5.495 -22.853 1.00 90.88 91 ARG A O 1
ATOM 724 N N . ARG A 1 92 ? 17.748 -3.789 -22.374 1.00 90.69 92 ARG A N 1
ATOM 725 C CA . ARG A 1 92 ? 17.516 -3.387 -23.762 1.00 90.69 92 ARG A CA 1
ATOM 726 C C . ARG A 1 92 ? 18.798 -2.871 -24.412 1.00 90.69 92 ARG A C 1
ATOM 728 O O . ARG A 1 92 ? 19.134 -3.357 -25.487 1.00 90.69 92 ARG A O 1
ATOM 735 N N . LYS A 1 93 ? 19.526 -1.966 -23.750 1.00 91.06 93 LYS A N 1
ATOM 736 C CA . LYS A 1 93 ? 20.809 -1.436 -24.242 1.00 91.06 93 LYS A CA 1
ATOM 737 C C . LYS A 1 93 ? 21.848 -2.536 -24.433 1.00 91.06 93 LYS A C 1
ATOM 739 O O . LYS A 1 93 ? 22.482 -2.582 -25.477 1.00 91.06 93 LYS A O 1
ATOM 744 N N . ASN A 1 94 ? 21.980 -3.446 -23.469 1.00 90.31 94 ASN A N 1
ATOM 745 C CA . ASN A 1 94 ? 22.925 -4.560 -23.560 1.00 90.31 94 ASN A CA 1
ATOM 746 C C . ASN A 1 94 ? 22.595 -5.489 -24.741 1.00 90.31 94 ASN A C 1
ATOM 748 O O . ASN A 1 94 ? 23.474 -5.911 -25.485 1.00 90.31 94 ASN A O 1
ATOM 752 N N . ARG A 1 95 ? 21.302 -5.766 -24.966 1.00 87.56 95 ARG A N 1
ATOM 753 C CA . ARG A 1 95 ? 20.859 -6.535 -26.136 1.00 87.56 95 ARG A CA 1
ATOM 754 C C . ARG A 1 95 ? 21.186 -5.805 -27.439 1.00 87.56 95 ARG A C 1
ATOM 756 O O . ARG A 1 95 ? 21.693 -6.434 -28.356 1.00 87.56 95 ARG A O 1
ATOM 763 N N . GLU A 1 96 ? 20.892 -4.510 -27.528 1.00 86.50 96 GLU A N 1
ATOM 764 C CA . GLU A 1 96 ? 21.198 -3.700 -28.715 1.00 86.50 96 GLU A CA 1
ATOM 765 C C . GLU A 1 96 ? 22.711 -3.651 -28.997 1.00 86.50 96 GLU A C 1
ATOM 767 O O . GLU A 1 96 ? 23.102 -3.825 -30.146 1.00 86.50 96 GLU A O 1
ATOM 772 N N . GLN A 1 97 ? 23.558 -3.531 -27.968 1.00 85.69 97 GLN A N 1
ATOM 773 C CA . GLN A 1 97 ? 25.021 -3.599 -28.103 1.00 85.69 97 GLN A CA 1
ATOM 774 C C . GLN A 1 97 ? 25.492 -4.955 -28.642 1.00 85.69 97 GLN A C 1
ATOM 776 O O . GLN A 1 97 ? 26.209 -4.993 -29.634 1.00 85.69 97 GLN A O 1
ATOM 781 N N . LEU A 1 98 ? 25.011 -6.067 -28.074 1.00 82.69 98 LEU A N 1
ATOM 782 C CA . LEU A 1 98 ? 25.382 -7.409 -28.536 1.00 82.69 98 LEU A CA 1
ATOM 783 C C . LEU A 1 98 ? 25.027 -7.650 -30.016 1.00 82.69 98 LEU A C 1
ATOM 785 O O . LEU A 1 98 ? 25.790 -8.280 -30.744 1.00 82.69 98 LEU A O 1
ATOM 789 N N . TYR A 1 99 ? 23.863 -7.165 -30.468 1.00 76.38 99 TYR A N 1
ATOM 790 C CA . TYR A 1 99 ? 23.459 -7.273 -31.875 1.00 76.38 99 TYR A CA 1
ATOM 791 C C . TYR A 1 99 ? 24.210 -6.299 -32.793 1.00 76.38 99 TYR A C 1
ATOM 793 O O . TYR A 1 99 ? 24.422 -6.631 -33.957 1.00 76.38 99 TYR A O 1
ATOM 801 N N . SER A 1 100 ? 24.612 -5.128 -32.290 1.00 75.56 100 SER A N 1
ATOM 802 C CA . SER A 1 100 ? 25.461 -4.185 -33.026 1.00 75.56 100 SER A CA 1
ATOM 803 C C . SER A 1 100 ? 26.835 -4.792 -33.303 1.00 75.56 100 SER A C 1
ATOM 805 O O . SER A 1 100 ? 27.272 -4.804 -34.448 1.00 75.56 100 SER A O 1
ATOM 807 N N . ASP A 1 101 ? 27.470 -5.386 -32.291 1.00 65.12 101 ASP A N 1
ATOM 808 C CA . ASP A 1 101 ? 28.783 -6.029 -32.436 1.00 65.12 101 ASP A CA 1
ATOM 809 C C . ASP A 1 101 ? 28.736 -7.199 -33.431 1.00 65.12 101 ASP A C 1
ATOM 811 O O . ASP A 1 101 ? 29.700 -7.461 -34.147 1.00 65.12 101 ASP A O 1
ATOM 815 N N . ALA A 1 102 ? 27.593 -7.887 -33.522 1.00 64.12 102 ALA A N 1
ATOM 816 C CA . ALA A 1 102 ? 27.378 -8.939 -34.507 1.00 64.12 102 ALA A CA 1
ATOM 817 C C . ALA A 1 102 ? 27.259 -8.407 -35.948 1.00 64.12 102 ALA A C 1
ATOM 819 O O . ALA A 1 102 ? 27.572 -9.152 -36.866 1.00 64.12 102 ALA A O 1
ATOM 820 N N . GLN A 1 103 ? 26.835 -7.159 -36.184 1.00 57.91 103 GLN A N 1
ATOM 821 C CA . GLN A 1 103 ? 26.743 -6.589 -37.540 1.00 57.91 103 GLN A CA 1
ATOM 822 C C . GLN A 1 103 ? 28.106 -6.193 -38.126 1.00 57.91 103 GLN A C 1
ATOM 824 O O . GLN A 1 103 ? 28.262 -6.233 -39.346 1.00 57.91 103 GLN A O 1
ATOM 829 N N . ASP A 1 104 ? 29.093 -5.885 -37.281 1.00 56.81 104 ASP A N 1
ATOM 830 C CA . ASP A 1 104 ? 30.448 -5.493 -37.700 1.00 56.81 104 ASP A CA 1
ATOM 831 C C . ASP A 1 104 ? 31.396 -6.688 -37.941 1.00 56.81 104 ASP A C 1
ATOM 833 O O . ASP A 1 104 ? 32.551 -6.507 -38.334 1.00 56.81 104 ASP A O 1
ATOM 837 N N . VAL A 1 105 ? 30.926 -7.931 -37.762 1.00 55.50 105 VAL A N 1
ATOM 838 C CA . VAL A 1 105 ? 31.700 -9.135 -38.105 1.00 55.50 105 VAL A CA 1
ATOM 839 C C . VAL A 1 105 ? 31.576 -9.420 -39.612 1.00 55.50 105 VAL A C 1
ATOM 841 O O . VAL A 1 105 ? 30.466 -9.665 -40.100 1.00 55.50 105 VAL A O 1
ATOM 844 N N . PRO A 1 106 ? 32.688 -9.462 -40.377 1.00 46.25 106 PRO A N 1
ATOM 845 C CA . PRO A 1 106 ? 32.653 -9.8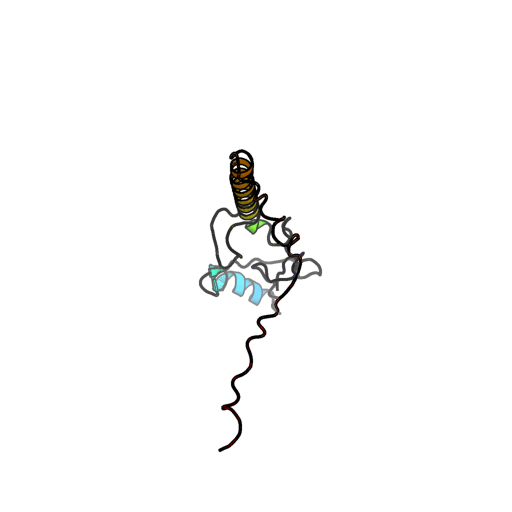15 -41.794 1.00 46.25 106 PRO A CA 1
ATOM 846 C C . PRO A 1 106 ? 32.028 -11.208 -41.987 1.00 46.25 106 PRO A C 1
ATOM 848 O O . PRO A 1 106 ? 32.606 -12.213 -41.579 1.00 46.25 106 PRO A O 1
ATOM 851 N N . GLY A 1 107 ? 30.836 -11.266 -42.592 1.00 54.16 107 GLY A N 1
ATOM 852 C CA . GLY A 1 107 ? 30.088 -12.510 -42.837 1.00 54.16 107 GLY A CA 1
ATOM 853 C C . GLY A 1 107 ? 28.876 -12.768 -41.927 1.00 54.16 107 GLY A C 1
ATOM 854 O O . GLY A 1 107 ? 28.238 -13.807 -42.069 1.00 54.16 107 GLY A O 1
ATOM 855 N N . ALA A 1 108 ? 28.520 -11.849 -41.023 1.00 52.78 108 ALA A N 1
ATOM 856 C CA . ALA A 1 108 ? 27.396 -12.033 -40.095 1.00 52.78 108 ALA A CA 1
ATOM 857 C C . ALA A 1 108 ? 25.997 -11.771 -40.678 1.00 52.78 108 ALA A C 1
ATOM 859 O O . ALA A 1 108 ? 24.991 -12.184 -40.097 1.00 52.78 108 ALA A O 1
ATOM 860 N N . VAL A 1 109 ? 25.903 -11.145 -41.853 1.00 50.22 109 VAL A N 1
ATOM 861 C CA . VAL A 1 109 ? 24.670 -11.203 -42.641 1.00 50.22 109 VAL A CA 1
ATOM 862 C C . VAL A 1 109 ? 24.618 -12.573 -43.305 1.00 50.22 109 VAL A C 1
ATOM 864 O O . VAL A 1 109 ? 25.390 -12.864 -44.216 1.00 50.22 109 VAL A O 1
ATOM 867 N N . ALA A 1 110 ? 23.722 -13.444 -42.839 1.00 51.66 110 ALA A N 1
ATOM 868 C CA . ALA A 1 110 ? 23.419 -14.689 -43.528 1.00 51.66 110 ALA A CA 1
ATOM 869 C C . ALA A 1 110 ? 22.841 -14.358 -44.915 1.00 51.66 110 ALA A C 1
ATOM 871 O O . ALA A 1 110 ? 21.631 -14.284 -45.106 1.00 51.66 110 ALA A O 1
ATOM 872 N N . GLY A 1 111 ? 23.714 -14.190 -45.909 1.00 48.50 111 GLY A N 1
ATOM 873 C CA . GLY A 1 111 ? 23.387 -14.143 -47.335 1.00 48.50 111 GLY A CA 1
ATOM 874 C C . GLY A 1 111 ? 22.921 -15.500 -47.878 1.00 48.50 111 GLY A C 1
ATOM 875 O O . GLY A 1 111 ? 23.095 -15.792 -49.054 1.00 48.50 111 GLY A O 1
ATOM 876 N N . GLY A 1 112 ? 22.356 -16.356 -47.025 1.00 48.16 112 GLY A N 1
ATOM 877 C CA . GLY A 1 112 ? 21.864 -17.692 -47.347 1.00 48.16 112 GLY A CA 1
ATOM 878 C C . GLY A 1 112 ? 20.365 -17.679 -47.626 1.00 48.16 112 GLY A C 1
ATOM 879 O O . GLY A 1 112 ? 19.618 -18.425 -47.006 1.00 48.16 112 GLY A O 1
ATOM 880 N N . GLY A 1 113 ? 19.909 -16.780 -48.499 1.00 48.81 113 GLY A N 1
ATOM 881 C CA . GLY A 1 113 ? 18.499 -16.652 -48.891 1.00 48.81 113 GLY A CA 1
ATOM 882 C C . GLY A 1 113 ? 18.241 -16.864 -50.386 1.00 48.81 113 GLY A C 1
ATOM 883 O O . GLY A 1 113 ? 17.161 -16.523 -50.858 1.00 48.81 113 GLY A O 1
ATOM 884 N N . GLY A 1 114 ? 19.228 -17.359 -51.143 1.00 46.72 114 GLY A N 1
ATOM 885 C CA . GLY A 1 114 ? 19.150 -17.479 -52.607 1.00 46.72 114 GLY A CA 1
ATOM 886 C C . GLY A 1 114 ? 18.998 -18.902 -53.155 1.00 46.72 114 GLY A C 1
ATOM 887 O O . GLY A 1 114 ? 18.496 -19.065 -54.262 1.00 46.72 114 GLY A O 1
ATOM 888 N N . ASP A 1 115 ? 19.374 -19.928 -52.388 1.00 50.59 115 ASP A N 1
ATOM 889 C CA . ASP A 1 115 ? 19.611 -21.279 -52.931 1.00 50.59 115 ASP A CA 1
ATOM 890 C C . ASP A 1 115 ? 18.333 -22.065 -53.294 1.00 50.59 115 ASP A C 1
ATOM 892 O O . ASP A 1 115 ? 18.371 -23.047 -54.022 1.00 50.59 115 ASP A O 1
ATOM 896 N N . TRP A 1 116 ? 17.155 -21.607 -52.863 1.00 51.03 116 TRP A N 1
ATOM 897 C CA . TRP A 1 116 ? 15.881 -22.264 -53.193 1.00 51.03 116 TRP A CA 1
ATOM 898 C C . TRP A 1 116 ? 15.314 -21.885 -54.570 1.00 51.03 116 TRP A C 1
ATOM 900 O O . TRP A 1 116 ? 14.258 -22.396 -54.946 1.00 51.03 116 TRP A O 1
ATOM 910 N N . LYS A 1 117 ? 15.947 -20.960 -55.309 1.00 49.94 117 LYS A N 1
ATOM 911 C CA . LYS A 1 117 ? 15.378 -20.405 -56.551 1.00 49.94 117 LYS A CA 1
ATOM 912 C C . LYS A 1 117 ? 15.913 -21.004 -57.853 1.00 49.94 117 LYS A C 1
ATOM 914 O O . LYS A 1 117 ? 15.309 -20.745 -58.890 1.00 49.94 117 LYS A O 1
ATOM 919 N N . GLU A 1 118 ? 16.945 -21.842 -57.817 1.00 50.47 118 GLU A N 1
ATOM 920 C CA . GLU A 1 118 ? 17.456 -22.527 -59.012 1.00 50.47 118 GLU A CA 1
ATOM 921 C C . GLU A 1 118 ? 17.350 -24.047 -58.866 1.00 50.47 118 GLU A C 1
ATOM 923 O O . GLU A 1 118 ? 18.280 -24.747 -58.489 1.00 50.47 118 GLU A O 1
ATOM 928 N N . GLY A 1 119 ? 16.163 -24.562 -59.187 1.00 44.50 119 GLY A N 1
ATOM 929 C CA . GLY A 1 119 ? 15.906 -25.986 -59.361 1.00 44.50 119 GLY A CA 1
ATOM 930 C C . GLY A 1 119 ? 15.088 -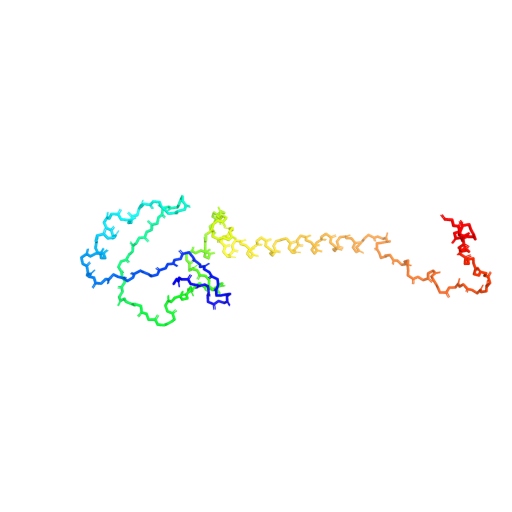26.209 -60.625 1.00 44.50 119 GLY A C 1
ATOM 931 O O . GLY A 1 119 ? 13.874 -26.389 -60.566 1.00 44.50 119 GLY A O 1
ATOM 932 N N . THR A 1 120 ? 15.740 -26.159 -61.785 1.00 46.22 120 THR A N 1
ATOM 933 C CA . THR A 1 120 ? 15.180 -26.664 -63.041 1.00 46.22 120 THR A CA 1
ATOM 934 C C . THR A 1 120 ? 15.096 -28.192 -62.990 1.00 46.22 120 THR A C 1
ATOM 936 O O . THR A 1 120 ? 16.129 -28.847 -62.938 1.00 46.22 120 THR A O 1
ATOM 939 N N . GLY A 1 121 ? 13.879 -28.737 -63.079 1.00 47.12 121 GLY A N 1
ATOM 940 C CA . GLY A 1 121 ? 13.602 -30.042 -63.698 1.00 47.12 121 GLY A CA 1
ATOM 941 C C . GLY A 1 121 ? 13.829 -31.320 -62.871 1.00 47.12 121 GLY A C 1
ATOM 942 O O . GLY A 1 121 ? 14.948 -31.691 -62.558 1.00 47.12 121 GLY A O 1
ATOM 943 N N . GLU A 1 122 ? 12.724 -32.046 -62.656 1.00 48.28 122 GLU A N 1
ATOM 944 C CA . GLU A 1 122 ? 12.622 -33.517 -62.559 1.00 48.28 122 GLU A CA 1
ATOM 945 C C . GLU A 1 122 ? 13.282 -34.275 -61.386 1.00 48.28 122 GLU A C 1
ATOM 947 O O . GLU A 1 122 ? 14.401 -34.761 -61.453 1.00 48.28 122 GLU A O 1
ATOM 952 N N . GLN A 1 123 ? 12.486 -34.548 -60.347 1.00 44.00 123 GLN A N 1
ATOM 953 C CA . GLN A 1 123 ? 11.919 -35.879 -60.040 1.00 44.00 123 GLN A CA 1
ATOM 954 C C . GLN A 1 123 ? 11.310 -35.835 -58.631 1.00 44.00 123 GLN A C 1
ATOM 956 O O . GLN A 1 123 ? 11.999 -35.831 -57.612 1.00 44.00 123 GLN A O 1
ATOM 961 N N . SER A 1 124 ? 9.979 -35.825 -58.563 1.00 48.38 124 SER A N 1
ATOM 962 C CA . SER A 1 124 ? 9.245 -35.956 -57.306 1.00 48.38 124 SER A CA 1
ATOM 963 C C . SER A 1 124 ? 9.443 -37.367 -56.744 1.00 48.38 124 SER A C 1
ATOM 965 O O . SER A 1 124 ? 8.725 -38.296 -57.109 1.00 48.38 124 SER A O 1
ATOM 967 N N . ARG A 1 125 ? 10.393 -37.548 -55.820 1.00 52.12 125 ARG A N 1
ATOM 968 C CA . ARG A 1 125 ? 10.402 -38.719 -54.932 1.00 52.12 125 ARG A CA 1
ATOM 969 C C . ARG A 1 125 ? 9.320 -38.532 -53.872 1.00 52.12 125 ARG A C 1
ATOM 971 O O . ARG A 1 125 ? 9.603 -38.258 -52.707 1.00 52.12 125 ARG A O 1
ATOM 978 N N . LYS A 1 126 ? 8.056 -38.668 -54.290 1.00 48.75 126 LYS A N 1
ATOM 979 C CA . LYS A 1 126 ? 6.960 -38.977 -53.367 1.00 48.75 126 LYS A CA 1
ATOM 980 C C . LYS A 1 126 ? 7.399 -40.208 -52.580 1.00 48.75 126 LYS A C 1
ATOM 982 O O . LYS A 1 126 ? 7.633 -41.259 -53.172 1.00 48.75 126 LYS A O 1
ATOM 987 N N . ARG A 1 127 ? 7.530 -40.077 -51.259 1.00 52.59 127 ARG A N 1
ATOM 988 C CA . ARG A 1 127 ? 7.569 -41.239 -50.368 1.00 52.59 127 ARG A CA 1
ATOM 989 C C . ARG A 1 127 ? 6.253 -41.979 -50.595 1.00 52.59 127 ARG A C 1
ATOM 991 O O . ARG A 1 127 ? 5.200 -41.494 -50.188 1.00 52.59 127 ARG A O 1
ATOM 998 N N . GLN A 1 128 ? 6.304 -43.072 -51.351 1.00 46.84 128 GLN A N 1
ATOM 999 C CA . GLN A 1 128 ? 5.170 -43.969 -51.497 1.00 46.84 128 GLN A CA 1
ATOM 1000 C C . GLN A 1 128 ? 4.819 -44.503 -50.108 1.00 46.84 128 GLN A C 1
ATOM 1002 O O . GLN A 1 128 ? 5.696 -44.899 -49.342 1.00 46.84 128 GLN A O 1
ATOM 1007 N N . ARG A 1 129 ? 3.532 -44.447 -49.773 1.00 49.84 129 ARG A N 1
ATOM 1008 C CA . ARG A 1 129 ? 2.965 -45.135 -48.617 1.00 49.84 129 ARG A CA 1
ATOM 1009 C C . ARG A 1 129 ? 3.075 -46.636 -48.904 1.00 49.84 129 ARG A C 1
ATOM 1011 O O . ARG A 1 129 ? 2.629 -47.059 -49.968 1.00 49.84 129 ARG A O 1
ATOM 1018 N N . SER A 1 130 ? 3.729 -47.397 -48.025 1.00 50.59 130 SER A N 1
ATOM 1019 C CA . SER A 1 130 ? 3.868 -48.850 -48.193 1.00 50.59 130 SER A CA 1
ATOM 1020 C C . SER A 1 130 ? 2.486 -49.521 -48.259 1.00 50.59 130 SER A C 1
ATOM 1022 O O . SER A 1 130 ? 1.597 -49.093 -47.521 1.00 50.59 130 SER A O 1
ATOM 1024 N N . PRO A 1 131 ? 2.293 -50.543 -49.115 1.00 53.75 131 PRO A N 1
ATOM 1025 C CA . PRO A 1 131 ? 1.006 -51.211 -49.305 1.00 53.75 131 PRO A CA 1
ATOM 1026 C C . PRO A 1 131 ? 0.663 -52.276 -48.245 1.00 53.75 131 PRO A C 1
ATOM 1028 O O . PRO A 1 131 ? -0.361 -52.931 -48.381 1.00 53.75 131 PRO A O 1
ATOM 1031 N N . ASP A 1 132 ? 1.450 -52.428 -47.176 1.00 54.81 132 ASP A N 1
ATOM 1032 C CA . ASP A 1 132 ? 1.221 -53.456 -46.141 1.00 54.81 132 ASP A CA 1
ATOM 1033 C C . ASP A 1 132 ? 0.255 -53.024 -45.015 1.00 54.81 132 ASP A C 1
ATOM 1035 O O . ASP A 1 132 ? 0.300 -53.565 -43.916 1.00 54.81 132 ASP A O 1
ATOM 1039 N N . ASP A 1 133 ? -0.620 -52.047 -45.267 1.00 57.03 133 ASP A N 1
ATOM 1040 C CA . ASP A 1 133 ? -1.661 -51.611 -44.315 1.00 57.03 133 ASP A CA 1
ATOM 1041 C C . ASP A 1 133 ? -3.066 -51.791 -44.922 1.00 57.03 133 ASP A C 1
ATOM 1043 O O . ASP A 1 133 ? -3.943 -50.933 -44.817 1.00 57.03 133 ASP A O 1
ATOM 1047 N N . GLU A 1 134 ? -3.261 -52.915 -45.622 1.00 47.16 134 GLU A N 1
ATOM 1048 C CA . GLU A 1 134 ? -4.581 -53.475 -45.912 1.00 47.16 134 GLU A CA 1
ATOM 1049 C C . GLU A 1 134 ? -4.702 -54.888 -45.322 1.00 47.16 134 GLU A C 1
ATOM 1051 O O . GLU A 1 134 ? -4.210 -55.864 -45.883 1.00 47.16 134 GLU A O 1
ATOM 1056 N N . GLY A 1 135 ? -5.445 -54.986 -44.217 1.00 47.84 135 GLY A N 1
ATOM 1057 C CA . GLY A 1 135 ? -6.256 -56.164 -43.901 1.00 47.84 135 GLY A CA 1
ATOM 1058 C C . GLY A 1 135 ? -5.755 -57.066 -42.773 1.00 47.84 135 GLY A C 1
ATOM 1059 O O . GLY A 1 135 ? -4.778 -57.795 -42.934 1.00 47.84 135 GLY A O 1
ATOM 1060 N N . GLY A 1 136 ? -6.527 -57.101 -41.680 1.00 39.31 136 GLY A N 1
ATOM 1061 C CA . GLY A 1 136 ? -6.463 -58.125 -40.633 1.00 39.31 136 GLY A CA 1
ATOM 1062 C C . GLY A 1 136 ? -7.038 -57.665 -39.308 1.00 39.31 136 GLY A C 1
ATOM 1063 O O . GLY A 1 136 ? -6.223 -57.460 -38.386 1.00 39.31 136 GLY A O 1
#

Organism: Serendipita indica (strain DSM 11827) (NCBI:txid1109443)

Radius of gyration: 30.77 Å; chains: 1; bounding box: 53×69×82 Å